Protein AF-D1CSZ4-F1 (afdb_monomer_lite)

InterPro domains:
  IPR018145 Type IV secretion system ATPase VirB4/TrbE, middle domain [PF03135] (41-147)

pLDDT: mean 86.18, std 13.37, range [40.81, 96.5]

Structure (mmCIF, N/CA/C/O backbone):
data_AF-D1CSZ4-F1
#
_entry.id   AF-D1CSZ4-F1
#
loop_
_atom_site.group_PDB
_atom_site.id
_atom_site.type_symbol
_atom_site.label_atom_id
_atom_site.label_alt_id
_atom_site.label_comp_id
_atom_site.label_asym_id
_atom_site.label_entity_id
_atom_site.label_seq_id
_atom_site.pdbx_PDB_ins_code
_atom_site.Cartn_x
_atom_site.Cartn_y
_atom_site.Cartn_z
_atom_site.occupancy
_atom_site.B_iso_or_equiv
_atom_site.auth_seq_id
_atom_site.auth_comp_id
_atom_site.auth_asym_id
_atom_site.auth_atom_id
_atom_site.pdbx_PDB_model_num
ATOM 1 N N . ILE A 1 1 ? 14.579 55.234 7.093 1.00 41.53 1 ILE A N 1
ATOM 2 C CA . ILE A 1 1 ? 14.526 53.777 7.369 1.00 41.53 1 ILE A CA 1
ATOM 3 C C . ILE A 1 1 ? 13.331 53.233 6.599 1.00 41.53 1 ILE A C 1
ATOM 5 O O . ILE A 1 1 ? 12.209 53.388 7.051 1.00 41.53 1 ILE A O 1
ATOM 9 N N . SER A 1 2 ? 13.533 52.748 5.375 1.00 40.81 2 SER A N 1
ATOM 10 C CA . SER A 1 2 ? 12.442 52.225 4.548 1.00 40.81 2 SER A CA 1
ATOM 11 C C . SER A 1 2 ? 12.965 51.144 3.617 1.00 40.81 2 SER A C 1
ATOM 13 O O . SER A 1 2 ? 14.020 51.308 3.007 1.00 40.81 2 SER A O 1
ATOM 15 N N . GLY A 1 3 ? 12.187 50.068 3.525 1.00 41.12 3 GLY A N 1
ATOM 16 C CA . GLY A 1 3 ? 12.230 49.108 2.433 1.00 41.12 3 GLY A CA 1
ATOM 17 C C . GLY A 1 3 ? 13.026 47.842 2.719 1.00 41.12 3 GLY A C 1
ATOM 18 O O . GLY A 1 3 ? 14.198 47.752 2.359 1.00 41.12 3 GLY A O 1
ATOM 19 N N . ARG A 1 4 ? 12.370 46.803 3.255 1.00 46.66 4 ARG A N 1
ATOM 20 C CA . ARG A 1 4 ? 12.828 45.431 3.010 1.00 46.66 4 ARG A CA 1
ATOM 21 C C . ARG A 1 4 ? 11.718 44.383 3.132 1.00 46.66 4 ARG A C 1
ATOM 23 O O . ARG A 1 4 ? 11.020 44.314 4.132 1.00 46.66 4 ARG A O 1
ATOM 30 N N . PHE A 1 5 ? 11.689 43.546 2.092 1.00 45.75 5 PHE A N 1
ATOM 31 C CA . PHE A 1 5 ? 11.074 42.219 1.963 1.00 45.75 5 PHE A CA 1
ATOM 32 C C . PHE A 1 5 ? 9.619 42.102 1.484 1.00 45.75 5 PHE A C 1
ATOM 34 O O . PHE A 1 5 ? 8.737 41.646 2.197 1.00 45.75 5 PHE A O 1
ATOM 41 N N . THR A 1 6 ? 9.433 42.299 0.177 1.00 48.78 6 THR A N 1
ATOM 42 C CA . THR A 1 6 ? 8.378 41.637 -0.615 1.00 48.78 6 THR A CA 1
ATOM 43 C C . THR A 1 6 ? 8.989 40.892 -1.807 1.00 48.78 6 THR A C 1
ATOM 45 O O . THR A 1 6 ? 8.777 41.245 -2.959 1.00 48.78 6 THR A O 1
ATOM 48 N N . LYS A 1 7 ? 9.804 39.855 -1.564 1.00 50.28 7 LYS A N 1
ATOM 49 C CA . LYS A 1 7 ? 10.300 38.957 -2.632 1.00 50.28 7 LYS A CA 1
ATOM 50 C C . LYS A 1 7 ? 10.639 37.562 -2.088 1.00 50.28 7 LYS A C 1
ATOM 52 O O . LYS A 1 7 ? 11.806 37.217 -2.007 1.00 50.28 7 LYS A O 1
ATOM 57 N N . PHE A 1 8 ? 9.643 36.752 -1.712 1.00 45.19 8 PHE A N 1
ATOM 58 C CA . PHE A 1 8 ? 9.893 35.336 -1.360 1.00 45.19 8 PHE A CA 1
ATOM 59 C C . PHE A 1 8 ? 8.738 34.349 -1.637 1.00 45.19 8 PHE A C 1
ATOM 61 O O . PHE A 1 8 ? 8.668 33.299 -1.010 1.00 45.19 8 PHE A O 1
ATOM 68 N N . HIS A 1 9 ? 7.849 34.621 -2.601 1.00 48.75 9 HIS A N 1
ATOM 69 C CA . HIS A 1 9 ? 6.810 33.645 -3.001 1.00 48.75 9 HIS A CA 1
ATOM 70 C C . HIS A 1 9 ? 6.927 33.111 -4.435 1.00 48.75 9 HIS A C 1
ATOM 72 O O . HIS A 1 9 ? 6.554 31.977 -4.698 1.00 48.75 9 HIS A O 1
ATOM 78 N N . LYS A 1 10 ? 7.559 33.845 -5.357 1.00 47.44 10 LYS A N 1
ATOM 79 C CA . LYS A 1 10 ? 7.538 33.490 -6.789 1.00 47.44 10 LYS A CA 1
ATOM 80 C C . LYS A 1 10 ? 8.512 32.375 -7.218 1.00 47.44 10 LYS A C 1
ATOM 82 O O . LYS A 1 10 ? 8.464 31.937 -8.359 1.00 47.44 10 LYS A O 1
ATOM 87 N N . ARG A 1 11 ? 9.425 31.927 -6.340 1.00 46.31 11 ARG A N 1
ATOM 88 C CA . ARG A 1 11 ? 10.483 30.948 -6.686 1.00 46.31 11 ARG A CA 1
ATOM 89 C C . ARG A 1 11 ? 10.085 29.479 -6.445 1.00 46.31 11 ARG A C 1
ATOM 91 O O . ARG A 1 11 ? 10.715 28.613 -7.032 1.00 46.31 11 ARG A O 1
ATOM 98 N N . LYS A 1 12 ? 9.053 29.200 -5.631 1.00 54.44 12 LYS A N 1
ATOM 99 C CA . LYS A 1 12 ? 8.567 27.830 -5.332 1.00 54.44 12 LYS A CA 1
ATOM 100 C C . LYS A 1 12 ? 7.517 27.312 -6.323 1.00 54.44 12 LYS A C 1
ATOM 102 O O . LYS A 1 12 ? 7.440 26.116 -6.558 1.00 54.44 12 LYS A O 1
ATOM 107 N N . GLU A 1 13 ? 6.725 28.201 -6.913 1.00 55.84 13 GLU A N 1
ATOM 108 C CA . GLU A 1 13 ? 5.598 27.829 -7.782 1.00 55.84 13 GLU A CA 1
ATOM 109 C C . GLU A 1 13 ? 6.057 27.190 -9.105 1.00 55.84 13 GLU A C 1
ATOM 111 O O . GLU A 1 13 ? 5.522 26.166 -9.525 1.00 55.84 13 GLU A O 1
ATOM 116 N N . ASN A 1 14 ? 7.124 27.731 -9.709 1.00 62.12 14 ASN A N 1
ATOM 117 C CA . ASN A 1 14 ? 7.733 27.161 -10.917 1.00 62.12 14 ASN A CA 1
ATOM 118 C C . ASN A 1 14 ? 8.335 25.768 -10.676 1.00 62.12 14 ASN A C 1
ATOM 120 O O . ASN A 1 14 ? 8.355 24.951 -11.593 1.00 62.12 14 ASN A O 1
ATOM 124 N N . ASP A 1 15 ? 8.806 25.505 -9.457 1.00 83.25 15 ASP A N 1
ATOM 125 C CA . ASP A 1 15 ? 9.391 24.225 -9.060 1.00 83.25 15 ASP A CA 1
ATOM 126 C C . ASP A 1 15 ? 8.297 23.165 -8.876 1.00 83.25 15 ASP A C 1
ATOM 128 O O . ASP A 1 15 ? 8.358 22.114 -9.502 1.00 83.25 15 ASP A O 1
ATOM 132 N N . LEU A 1 16 ? 7.215 23.485 -8.154 1.00 88.31 16 LEU A N 1
ATOM 133 C CA . LEU A 1 16 ? 6.075 22.573 -7.984 1.00 88.31 16 LEU A CA 1
ATOM 134 C C . LEU A 1 16 ? 5.406 22.216 -9.313 1.00 88.31 16 LEU A C 1
ATOM 136 O O . LEU A 1 16 ? 5.190 21.041 -9.592 1.00 88.31 16 LEU A O 1
ATOM 140 N N . ALA A 1 17 ? 5.125 23.205 -10.165 1.00 89.94 17 ALA A N 1
ATOM 141 C CA . ALA A 1 17 ? 4.527 22.942 -11.471 1.00 89.94 17 ALA A CA 1
ATOM 142 C C . ALA A 1 17 ? 5.448 22.084 -12.357 1.00 89.94 17 ALA A C 1
ATOM 144 O O . ALA A 1 17 ? 4.973 21.245 -13.120 1.00 89.94 17 ALA A O 1
ATOM 145 N N . SER A 1 18 ? 6.769 22.269 -12.254 1.00 91.31 18 SER A N 1
ATOM 146 C CA . SER A 1 18 ? 7.737 21.432 -12.966 1.00 91.31 18 SER A CA 1
ATOM 147 C C . SER A 1 18 ? 7.826 20.019 -12.392 1.00 91.31 18 SER A C 1
ATOM 149 O O . SER A 1 18 ? 7.922 19.067 -13.160 1.00 91.31 18 SER A O 1
ATOM 151 N N . GLN A 1 19 ? 7.769 19.866 -11.068 1.00 92.56 19 GLN A N 1
ATOM 152 C CA . GLN A 1 19 ? 7.738 18.566 -10.395 1.00 92.56 19 GLN A CA 1
ATOM 153 C C . GLN A 1 19 ? 6.469 17.790 -10.749 1.00 92.56 19 GLN A C 1
ATOM 155 O O . GLN A 1 19 ? 6.550 16.601 -11.037 1.00 92.56 19 GLN A O 1
ATOM 160 N N . MET A 1 20 ? 5.316 18.466 -10.792 1.00 93.06 20 MET A N 1
ATOM 161 C CA . MET A 1 20 ? 4.054 17.872 -11.232 1.00 93.06 20 MET A CA 1
ATOM 162 C C . MET A 1 20 ? 4.147 17.383 -12.675 1.00 93.06 20 MET A C 1
ATOM 164 O O . MET A 1 20 ? 3.815 16.234 -12.928 1.00 93.06 20 MET A O 1
ATOM 168 N N . ARG A 1 21 ? 4.654 18.208 -13.603 1.00 93.94 21 ARG A N 1
ATOM 169 C CA . ARG A 1 21 ? 4.862 17.780 -14.998 1.00 93.94 21 ARG A CA 1
ATOM 170 C C . ARG A 1 21 ? 5.776 16.561 -15.098 1.00 93.94 21 ARG A C 1
ATOM 172 O O . ARG A 1 21 ? 5.415 15.599 -15.752 1.00 93.94 21 ARG A O 1
ATOM 179 N N . ASN A 1 22 ? 6.900 16.563 -14.383 1.00 94.19 22 ASN A N 1
ATOM 180 C CA . ASN A 1 22 ? 7.809 15.416 -14.366 1.00 94.19 22 ASN A CA 1
ATOM 181 C C . ASN A 1 22 ? 7.118 14.142 -13.836 1.00 94.19 22 ASN A C 1
ATOM 183 O O . ASN A 1 22 ? 7.298 13.057 -14.378 1.00 94.19 22 ASN A O 1
ATOM 187 N N . LEU A 1 23 ? 6.285 14.266 -12.798 1.00 92.06 23 LEU A N 1
ATOM 188 C CA . LEU A 1 23 ? 5.517 13.136 -12.277 1.00 92.06 23 LEU A CA 1
ATOM 189 C C . LEU A 1 23 ? 4.494 12.611 -13.299 1.00 92.06 23 LEU A C 1
ATOM 191 O O . LEU A 1 23 ? 4.322 11.399 -13.402 1.00 92.06 23 LEU A O 1
ATOM 195 N N . GLU A 1 24 ? 3.841 13.501 -14.050 1.00 94.81 24 GLU A N 1
ATOM 196 C CA . GLU A 1 24 ? 2.934 13.131 -15.147 1.00 94.81 24 GLU A CA 1
ATOM 197 C C . GLU A 1 24 ? 3.672 12.416 -16.281 1.00 94.81 24 GLU A C 1
ATOM 199 O O . GLU A 1 24 ? 3.231 11.360 -16.734 1.00 94.81 24 GLU A O 1
ATOM 204 N N . ASP A 1 25 ? 4.829 12.934 -16.694 1.00 95.88 25 ASP A N 1
ATOM 205 C CA . ASP A 1 25 ? 5.652 12.322 -17.739 1.00 95.88 25 ASP A CA 1
ATOM 206 C C . ASP A 1 25 ? 6.081 10.901 -17.330 1.00 95.88 25 ASP A C 1
ATOM 208 O O . ASP A 1 25 ? 5.935 9.948 -18.099 1.00 95.88 25 ASP A O 1
ATOM 212 N N . LEU A 1 26 ? 6.536 10.728 -16.082 1.00 92.94 26 LEU A N 1
ATOM 213 C CA . LEU A 1 26 ? 6.875 9.415 -15.525 1.00 92.94 26 LEU A CA 1
ATOM 214 C C . LEU A 1 26 ? 5.661 8.485 -15.445 1.00 92.94 26 LEU A C 1
ATOM 216 O O . LEU A 1 26 ? 5.784 7.293 -15.733 1.00 92.94 26 LEU A O 1
ATOM 220 N N . TRP A 1 27 ? 4.494 9.010 -15.062 1.00 93.44 27 TRP A N 1
ATOM 221 C CA . TRP A 1 27 ? 3.253 8.243 -15.039 1.00 93.44 27 TRP A CA 1
ATOM 222 C C . TRP A 1 27 ? 2.901 7.713 -16.431 1.00 93.44 27 TRP A C 1
ATOM 224 O O . TRP A 1 27 ? 2.602 6.529 -16.556 1.00 93.44 27 TRP A O 1
ATOM 234 N N . HIS A 1 28 ? 2.978 8.543 -17.474 1.00 94.81 28 HIS A N 1
ATOM 235 C CA . HIS A 1 28 ? 2.665 8.124 -18.842 1.00 94.81 28 HIS A CA 1
ATOM 236 C C . HIS A 1 28 ? 3.583 7.009 -19.343 1.00 94.81 28 HIS A C 1
ATOM 238 O O . HIS A 1 28 ? 3.096 6.046 -19.935 1.00 94.81 28 HIS A O 1
ATOM 244 N N . VAL A 1 29 ? 4.885 7.107 -19.062 1.00 95.19 29 VAL A N 1
ATOM 245 C CA . VAL A 1 29 ? 5.844 6.046 -19.396 1.00 95.19 29 VAL A CA 1
ATOM 246 C C . VAL A 1 29 ? 5.477 4.749 -18.673 1.00 95.19 29 VAL A C 1
ATOM 248 O O . VAL A 1 29 ? 5.320 3.714 -19.311 1.00 95.19 29 VAL A O 1
ATOM 251 N N . LEU A 1 30 ? 5.271 4.797 -17.353 1.00 92.25 30 LEU A N 1
ATOM 252 C CA . LEU A 1 30 ? 4.940 3.603 -16.567 1.00 92.25 30 LEU A CA 1
ATOM 253 C C . LEU A 1 30 ? 3.600 2.977 -16.968 1.00 92.25 30 LEU A C 1
ATOM 255 O O . LEU A 1 30 ? 3.495 1.755 -17.020 1.00 92.25 30 LEU A O 1
ATOM 259 N N . ALA A 1 31 ? 2.588 3.798 -17.247 1.00 94.38 31 ALA A N 1
ATOM 260 C CA . ALA A 1 31 ? 1.275 3.338 -17.677 1.00 94.38 31 ALA A CA 1
ATOM 261 C C . ALA A 1 31 ? 1.344 2.612 -19.027 1.00 94.38 31 ALA A C 1
ATOM 263 O O . ALA A 1 31 ? 0.716 1.570 -19.171 1.00 94.38 31 ALA A O 1
ATOM 264 N N . GLY A 1 32 ? 2.141 3.118 -19.976 1.00 94.62 32 GLY A N 1
ATOM 265 C CA . GLY A 1 32 ? 2.345 2.465 -21.271 1.00 94.62 32 GLY A CA 1
ATOM 266 C C . GLY A 1 32 ? 3.086 1.130 -21.159 1.00 94.62 32 GLY A C 1
ATOM 267 O O . GLY A 1 32 ? 2.648 0.133 -21.723 1.00 94.6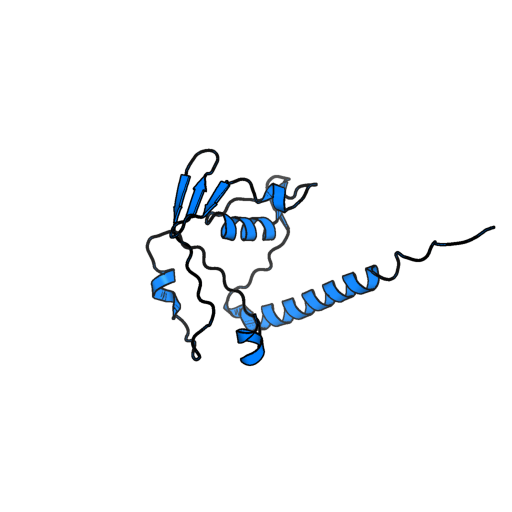2 32 GLY A O 1
ATOM 268 N N . GLU A 1 33 ? 4.171 1.082 -20.383 1.00 93.56 33 GLU A N 1
ATOM 269 C CA . GLU A 1 33 ? 4.980 -0.138 -20.209 1.00 93.56 33 GLU A CA 1
ATOM 270 C C . GLU A 1 33 ? 4.237 -1.257 -19.455 1.00 93.56 33 GLU A C 1
ATOM 272 O O . GLU A 1 33 ? 4.534 -2.441 -19.619 1.00 93.56 33 GLU A O 1
ATOM 277 N N . LEU A 1 34 ? 3.271 -0.896 -18.607 1.00 92.12 34 LEU A N 1
ATOM 278 C CA . LEU A 1 34 ? 2.527 -1.826 -17.754 1.00 92.12 34 LEU A CA 1
ATOM 279 C C . LEU A 1 34 ? 1.042 -1.939 -18.139 1.00 92.12 34 LEU A C 1
ATOM 281 O O . LEU A 1 34 ? 0.249 -2.445 -17.344 1.00 92.12 34 LEU A O 1
ATOM 285 N N . ASP A 1 35 ? 0.666 -1.523 -19.350 1.00 93.19 35 ASP A N 1
ATOM 286 C CA . ASP A 1 35 ? -0.722 -1.527 -19.838 1.00 93.19 35 ASP A CA 1
ATOM 287 C C . ASP A 1 35 ? -1.385 -2.911 -19.719 1.00 93.19 35 ASP A C 1
ATOM 289 O O . ASP A 1 35 ? -2.503 -3.042 -19.219 1.00 93.19 35 ASP A O 1
ATOM 293 N N . ALA A 1 36 ? -0.633 -3.975 -20.025 1.00 92.88 36 ALA A N 1
ATOM 294 C CA . ALA A 1 36 ? 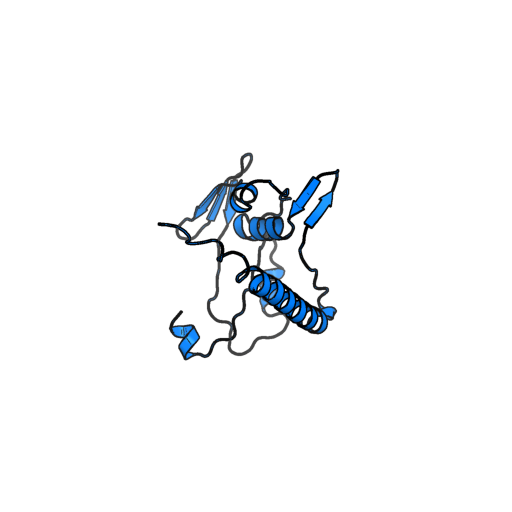-1.089 -5.363 -19.907 1.00 92.88 36 ALA A CA 1
ATOM 295 C C . ALA A 1 36 ? -1.530 -5.771 -18.484 1.00 92.88 36 ALA A C 1
ATOM 297 O O . ALA A 1 36 ? -2.240 -6.764 -18.324 1.00 92.88 36 ALA A O 1
ATOM 298 N N . TYR A 1 37 ? -1.113 -5.030 -17.451 1.00 90.06 37 TYR A N 1
ATOM 299 C CA . TYR A 1 37 ? -1.483 -5.272 -16.055 1.00 90.06 37 TYR A CA 1
ATOM 300 C C . TYR A 1 37 ? -2.704 -4.457 -15.600 1.00 90.06 37 TYR A C 1
ATOM 302 O O . TYR A 1 37 ? -3.122 -4.597 -14.450 1.00 90.06 37 TYR A O 1
ATOM 310 N N . GLY A 1 38 ? -3.278 -3.611 -16.463 1.00 92.25 38 GLY A N 1
ATOM 311 C CA . GLY A 1 38 ? -4.461 -2.813 -16.138 1.00 92.25 38 GLY A CA 1
ATOM 312 C C . GLY A 1 38 ? -4.201 -1.801 -15.023 1.00 92.25 38 GLY A C 1
ATOM 313 O O . GLY A 1 38 ? -4.993 -1.690 -14.083 1.00 92.25 38 GLY A O 1
ATOM 314 N N . LEU A 1 39 ? -3.067 -1.093 -15.088 1.00 91.56 39 LEU A N 1
ATOM 315 C CA . LEU A 1 39 ? -2.731 -0.084 -14.090 1.00 91.56 39 LEU A CA 1
ATOM 316 C C . LEU A 1 39 ? -3.830 0.969 -13.973 1.00 91.56 39 LEU A C 1
ATOM 318 O O . LEU A 1 39 ? -4.311 1.527 -14.957 1.00 91.56 39 LEU A O 1
ATOM 322 N N . ARG A 1 40 ? -4.163 1.307 -12.730 1.00 91.69 40 ARG A N 1
ATOM 323 C CA . ARG A 1 40 ? -5.132 2.349 -12.419 1.00 91.69 40 ARG A CA 1
ATOM 324 C C . ARG A 1 40 ? -4.468 3.440 -11.603 1.00 91.69 40 ARG A C 1
ATOM 326 O O . ARG A 1 40 ? -3.921 3.175 -10.533 1.00 91.69 40 ARG A O 1
ATOM 333 N N . ARG A 1 41 ? -4.549 4.680 -12.088 1.00 92.75 41 ARG A N 1
ATOM 334 C CA . ARG A 1 41 ? -4.118 5.838 -11.307 1.00 92.75 41 ARG A CA 1
ATOM 335 C C . ARG A 1 41 ? -5.088 6.056 -10.154 1.00 92.75 41 ARG A C 1
ATOM 337 O O . ARG A 1 41 ? -6.292 6.148 -10.378 1.00 92.75 41 ARG A O 1
ATOM 344 N N . LEU A 1 42 ? -4.554 6.149 -8.941 1.00 94.69 42 LEU A N 1
ATOM 345 C CA . LEU A 1 42 ? -5.331 6.534 -7.768 1.00 94.69 42 LEU A CA 1
ATOM 346 C C . LEU A 1 42 ? -5.493 8.053 -7.737 1.00 94.69 42 LEU A C 1
ATOM 348 O O . LEU A 1 42 ? -4.529 8.787 -7.973 1.00 94.69 42 LEU A O 1
ATOM 352 N N . GLY A 1 43 ? -6.697 8.514 -7.420 1.00 94.81 43 GLY A N 1
ATOM 353 C CA . GLY A 1 43 ? -7.007 9.935 -7.337 1.00 94.81 43 GLY A CA 1
ATOM 354 C C . GLY A 1 43 ? -8.062 10.244 -6.286 1.00 94.81 43 GLY A C 1
ATOM 355 O O . GLY A 1 43 ? -8.053 9.693 -5.183 1.00 94.81 43 GLY A O 1
ATOM 356 N N . VAL A 1 44 ? -8.958 11.163 -6.634 1.00 95.69 44 VAL A N 1
ATOM 357 C CA . VAL A 1 44 ? -10.141 11.489 -5.840 1.00 95.69 44 VAL A CA 1
ATOM 358 C C . VAL A 1 44 ? -11.355 10.895 -6.542 1.00 95.69 44 VAL A C 1
ATOM 360 O O . VAL A 1 44 ? -11.523 11.077 -7.746 1.00 95.69 44 VAL A O 1
ATOM 363 N N . ARG A 1 45 ? -12.189 10.182 -5.788 1.00 95.44 45 ARG A N 1
ATOM 364 C CA . ARG A 1 45 ? -13.420 9.549 -6.265 1.00 95.44 45 ARG A CA 1
ATOM 365 C C . ARG A 1 45 ? -14.612 10.171 -5.556 1.00 95.44 45 ARG A C 1
ATOM 367 O O . ARG A 1 45 ? -14.621 10.236 -4.333 1.00 95.44 45 ARG A O 1
ATOM 374 N N . GLU A 1 46 ? -15.631 10.567 -6.300 1.00 96.50 46 GLU A N 1
ATOM 375 C CA . GLU A 1 46 ? -16.894 11.044 -5.736 1.00 96.50 46 GLU A CA 1
ATOM 376 C C . GLU A 1 46 ? -17.894 9.890 -5.596 1.00 96.50 46 GLU A C 1
ATOM 378 O O . GLU A 1 46 ? -17.968 9.008 -6.457 1.00 96.50 46 GLU A O 1
ATOM 383 N N . LYS A 1 47 ? -18.629 9.857 -4.483 1.00 95.56 47 LYS A N 1
ATOM 384 C CA . LYS A 1 47 ? -19.749 8.939 -4.259 1.00 95.56 47 LYS A CA 1
ATOM 385 C C . LYS A 1 47 ? -20.704 9.553 -3.236 1.00 95.56 47 LYS A C 1
ATOM 387 O O . LYS A 1 47 ? -20.252 9.937 -2.164 1.00 95.56 47 LYS A O 1
ATOM 392 N N . ASP A 1 48 ? -21.997 9.583 -3.550 1.00 95.12 48 ASP A N 1
ATOM 393 C CA . ASP A 1 48 ? -23.056 10.089 -2.661 1.00 95.12 48 ASP A CA 1
ATOM 394 C C . ASP A 1 48 ? -22.756 11.511 -2.128 1.00 95.12 48 ASP A C 1
ATOM 396 O O . ASP A 1 48 ? -22.815 11.751 -0.926 1.00 95.12 48 ASP A O 1
ATOM 400 N N . ASP A 1 49 ? -22.353 12.429 -3.020 1.00 95.31 49 ASP A N 1
ATOM 401 C CA . ASP A 1 49 ? -21.930 13.814 -2.718 1.00 95.31 49 ASP A CA 1
ATOM 402 C C . ASP A 1 49 ? -20.724 13.940 -1.760 1.00 95.31 49 ASP A C 1
ATOM 404 O O . ASP A 1 49 ? -20.442 15.008 -1.207 1.00 95.31 49 ASP A O 1
ATOM 408 N N . VAL A 1 50 ? -19.968 12.853 -1.566 1.00 95.12 50 VAL A N 1
ATOM 409 C CA . VAL A 1 50 ? -18.747 12.825 -0.754 1.00 95.12 50 VAL A CA 1
ATOM 410 C C . VAL A 1 50 ? -17.538 12.500 -1.625 1.00 95.12 50 VAL A C 1
ATOM 412 O O . VAL A 1 50 ? -17.512 11.521 -2.375 1.00 95.12 50 VAL A O 1
ATOM 415 N N . LEU A 1 51 ? -16.490 13.313 -1.488 1.00 95.94 51 LEU A N 1
ATOM 416 C CA . LEU A 1 51 ? -15.188 13.060 -2.098 1.00 95.94 51 LEU A CA 1
ATOM 417 C C . LEU A 1 51 ? -14.373 12.103 -1.227 1.00 95.94 51 LEU A C 1
ATOM 419 O O . LEU A 1 51 ? -14.216 12.321 -0.027 1.00 95.94 51 LEU A O 1
ATOM 423 N N . PHE A 1 52 ? -13.789 11.084 -1.845 1.00 95.94 52 PHE A N 1
ATOM 424 C CA . PHE A 1 52 ? -12.918 10.094 -1.220 1.00 95.94 52 PHE A CA 1
ATOM 425 C C . PHE A 1 52 ? -11.523 10.142 -1.836 1.00 95.94 52 PHE A C 1
ATOM 427 O O . PHE A 1 52 ? -11.371 10.268 -3.049 1.00 95.94 52 PHE A O 1
ATOM 434 N N . SER A 1 53 ? -10.493 10.024 -1.002 1.00 95.50 53 SER A N 1
ATOM 435 C CA . SER A 1 53 ? -9.100 9.942 -1.439 1.00 95.50 53 SER A CA 1
ATOM 436 C C . SER A 1 53 ? -8.705 8.484 -1.621 1.00 95.50 53 SER A C 1
ATOM 438 O O . SER A 1 53 ? -8.477 7.778 -0.641 1.00 95.50 53 SER A O 1
ATOM 440 N N . GLU A 1 54 ? -8.555 8.031 -2.862 1.00 96.00 54 GLU A N 1
ATOM 441 C CA . GLU A 1 54 ? -8.132 6.655 -3.145 1.00 96.00 54 GLU A CA 1
ATOM 442 C C . GLU A 1 54 ? -6.692 6.389 -2.685 1.00 96.00 54 GLU A C 1
ATOM 444 O O . GLU A 1 54 ? -6.348 5.278 -2.286 1.00 96.00 54 GLU A O 1
ATOM 449 N N . ILE A 1 55 ? -5.847 7.426 -2.683 1.00 94.44 55 ILE A N 1
ATOM 450 C CA . ILE A 1 55 ? -4.506 7.361 -2.089 1.00 94.44 55 ILE A CA 1
ATOM 451 C C . ILE A 1 55 ? -4.620 7.137 -0.574 1.00 94.44 55 ILE A C 1
ATOM 453 O O . ILE A 1 55 ? -3.902 6.310 -0.014 1.00 94.44 55 ILE A O 1
ATOM 457 N N . GLY A 1 56 ? -5.545 7.837 0.091 1.00 95.19 56 GLY A N 1
ATOM 458 C CA . GLY A 1 56 ? -5.848 7.629 1.507 1.00 95.19 56 GLY A CA 1
ATOM 459 C C . GLY A 1 56 ? -6.362 6.218 1.791 1.00 95.19 56 GLY A C 1
ATOM 460 O O . GLY A 1 56 ? -5.894 5.578 2.730 1.00 95.19 56 GLY A O 1
ATOM 461 N N . GLU A 1 57 ? -7.264 5.708 0.951 1.00 95.69 57 GLU A N 1
ATOM 462 C CA . GLU A 1 57 ? -7.779 4.336 1.028 1.00 95.69 57 GLU A CA 1
ATOM 463 C C . GLU A 1 57 ? -6.659 3.293 0.892 1.00 95.69 57 GLU A C 1
ATOM 465 O O . GLU A 1 57 ? -6.605 2.345 1.676 1.00 95.69 57 GLU A O 1
ATOM 470 N N . ALA A 1 58 ? -5.726 3.481 -0.049 1.00 94.75 58 ALA A N 1
ATOM 471 C CA . ALA A 1 58 ? -4.579 2.592 -0.232 1.00 94.75 58 ALA A CA 1
ATOM 472 C C . ALA A 1 58 ? -3.615 2.624 0.967 1.00 94.75 58 ALA A C 1
ATOM 474 O O . ALA A 1 58 ? -3.186 1.574 1.448 1.00 94.75 58 ALA A O 1
ATOM 475 N N . LEU A 1 59 ? -3.301 3.814 1.492 1.00 94.06 59 LEU A N 1
ATOM 476 C CA . LEU A 1 59 ? -2.467 3.957 2.690 1.00 94.06 59 LEU A CA 1
ATOM 477 C C . LEU A 1 59 ? -3.123 3.310 3.910 1.00 94.06 59 LEU A C 1
ATOM 479 O O . LEU A 1 59 ? -2.454 2.613 4.675 1.00 94.06 59 LEU A O 1
ATOM 483 N N . ARG A 1 60 ? -4.436 3.496 4.072 1.00 94.00 60 ARG A N 1
ATOM 484 C CA . ARG A 1 60 ? -5.187 2.860 5.151 1.00 94.00 60 ARG A CA 1
ATOM 485 C C . ARG A 1 60 ? -5.190 1.342 5.001 1.00 94.00 60 ARG A C 1
ATOM 487 O O . ARG A 1 60 ? -4.880 0.671 5.975 1.00 94.00 60 ARG A O 1
ATOM 494 N N . LEU A 1 61 ? -5.418 0.810 3.798 1.00 93.94 61 LEU A N 1
ATOM 495 C CA . LEU A 1 61 ? -5.339 -0.629 3.521 1.00 93.94 61 LEU A CA 1
ATOM 496 C C . LEU A 1 61 ? -3.979 -1.221 3.917 1.00 93.94 61 LEU A C 1
ATOM 498 O O . LEU A 1 61 ? -3.933 -2.288 4.522 1.00 93.94 61 LEU A O 1
ATOM 502 N N . ILE A 1 62 ? -2.876 -0.533 3.612 1.00 92.44 62 ILE A N 1
ATOM 503 C CA . ILE A 1 62 ? -1.528 -0.979 4.003 1.00 92.44 62 ILE A CA 1
ATOM 504 C C . ILE A 1 62 ? -1.365 -0.975 5.528 1.00 92.44 62 ILE A C 1
ATOM 506 O O . ILE A 1 62 ? -0.760 -1.887 6.086 1.00 92.44 62 ILE A O 1
ATOM 510 N N . MET A 1 63 ? -1.904 0.038 6.205 1.00 90.06 63 MET A N 1
ATOM 511 C CA . MET A 1 63 ? -1.726 0.234 7.643 1.00 90.06 63 MET A CA 1
ATOM 512 C C . MET A 1 63 ? -2.626 -0.667 8.500 1.00 90.06 63 MET A C 1
ATOM 514 O O . MET A 1 63 ? -2.205 -1.120 9.563 1.00 90.06 63 MET A O 1
ATOM 518 N N . THR A 1 64 ? -3.857 -0.921 8.054 1.00 90.88 64 THR A N 1
ATOM 519 C CA . THR A 1 64 ? -4.882 -1.657 8.809 1.00 90.88 64 THR A CA 1
ATOM 520 C C . THR A 1 64 ? -5.193 -3.026 8.209 1.00 90.88 64 THR A C 1
ATOM 522 O O . THR A 1 64 ? -6.026 -3.755 8.738 1.00 90.88 64 THR A O 1
ATOM 525 N N . CYS A 1 65 ? -4.569 -3.407 7.097 1.00 91.25 65 CYS A N 1
ATOM 526 C CA . CYS A 1 65 ? -4.822 -4.662 6.383 1.00 91.25 65 CYS A CA 1
ATOM 527 C C . CYS A 1 65 ? -6.282 -4.873 5.924 1.00 91.25 65 CYS A C 1
ATOM 529 O O . CYS A 1 65 ? -6.645 -5.975 5.513 1.00 91.25 65 CYS A O 1
ATOM 531 N N . ARG A 1 66 ? -7.130 -3.839 5.983 1.00 89.81 66 ARG A N 1
ATOM 532 C CA . ARG A 1 66 ? -8.525 -3.874 5.537 1.00 89.81 66 ARG A CA 1
ATOM 533 C C . ARG A 1 66 ? -8.844 -2.616 4.755 1.00 89.81 66 ARG A C 1
ATOM 535 O O . ARG A 1 66 ? -8.499 -1.509 5.160 1.00 89.81 66 ARG A O 1
ATOM 542 N N . TRP A 1 67 ? -9.526 -2.793 3.631 1.00 92.44 67 TRP A N 1
ATOM 543 C CA . TRP A 1 67 ? -9.982 -1.657 2.849 1.00 92.44 67 TRP A CA 1
ATOM 544 C C . TRP A 1 67 ? -11.162 -0.988 3.550 1.00 92.44 67 TRP A C 1
ATOM 546 O O . TRP A 1 67 ? -12.064 -1.656 4.059 1.00 92.44 67 TRP A O 1
ATOM 556 N N . SER A 1 68 ? -11.158 0.339 3.561 1.00 91.94 68 SER A N 1
ATOM 557 C CA . SER A 1 68 ? -12.287 1.138 4.009 1.00 91.94 68 SER A CA 1
ATOM 558 C C . SER A 1 68 ? -12.167 2.541 3.405 1.00 91.94 68 SER A C 1
ATOM 560 O O . SER A 1 68 ? -11.046 3.050 3.299 1.00 91.94 68 SER A O 1
ATOM 562 N N . PRO A 1 69 ? -13.288 3.156 2.988 1.00 94.06 69 PRO A N 1
ATOM 563 C CA . PRO A 1 69 ? -13.271 4.445 2.310 1.00 94.06 69 PRO A CA 1
ATOM 564 C C . PRO A 1 69 ? -12.691 5.547 3.205 1.00 94.06 69 PRO A C 1
ATOM 566 O O . PRO A 1 69 ? -12.937 5.576 4.413 1.00 94.06 69 PRO A O 1
ATOM 569 N N . VAL A 1 70 ? -11.931 6.466 2.604 1.00 95.00 70 VAL A N 1
ATOM 570 C CA . VAL A 1 70 ? -11.302 7.597 3.305 1.00 95.00 70 VAL A CA 1
ATOM 571 C C . VAL A 1 70 ? -11.811 8.901 2.695 1.00 95.00 70 VAL A C 1
ATOM 573 O O . VAL A 1 70 ? -11.417 9.227 1.572 1.00 95.00 70 VAL A O 1
ATOM 576 N N . PRO A 1 71 ? -12.701 9.642 3.381 1.00 93.50 71 PRO A N 1
ATOM 577 C CA . PRO A 1 71 ? -13.215 10.899 2.860 1.00 93.50 71 PRO A CA 1
ATOM 578 C C . PRO A 1 71 ? -12.101 11.947 2.793 1.00 93.50 71 PRO A C 1
ATOM 580 O O . PRO A 1 71 ? -11.187 11.970 3.622 1.00 93.50 71 PRO A O 1
ATOM 583 N N . VAL A 1 72 ? -12.185 12.837 1.811 1.00 92.88 72 VAL A N 1
ATOM 584 C CA . VAL A 1 72 ? -11.344 14.031 1.756 1.00 92.88 72 VAL A CA 1
ATOM 585 C C . VAL A 1 72 ? -11.757 14.938 2.909 1.00 92.88 72 VAL A C 1
ATOM 587 O O . VAL A 1 72 ? -12.907 15.354 3.016 1.00 92.88 72 VAL A O 1
ATOM 590 N N . VAL A 1 73 ? -10.804 15.233 3.785 1.00 88.94 73 VAL A N 1
ATOM 591 C CA . VAL A 1 73 ? -11.007 16.100 4.946 1.00 88.94 73 VAL A CA 1
ATOM 592 C C . VAL A 1 73 ? -10.311 17.439 4.732 1.00 88.94 73 VAL A C 1
ATOM 594 O O . VAL A 1 73 ? -9.304 17.524 4.035 1.00 88.94 73 VAL A O 1
ATOM 597 N N . SER A 1 74 ? -10.809 18.485 5.389 1.00 87.81 74 SER A N 1
ATOM 598 C CA . SER A 1 74 ? -10.120 19.781 5.472 1.00 87.81 74 SER A CA 1
ATOM 599 C C . SER A 1 74 ? -8.869 19.742 6.367 1.00 87.81 74 SER A C 1
ATOM 601 O O . SER A 1 74 ? -8.061 20.667 6.340 1.00 87.81 74 SER A O 1
ATOM 603 N N . GLY A 1 75 ? -8.717 18.685 7.173 1.00 88.50 75 GLY A N 1
ATOM 604 C CA . GLY A 1 75 ? -7.570 18.445 8.047 1.00 88.50 75 GLY A CA 1
ATOM 605 C C . GLY A 1 75 ? -6.434 17.661 7.384 1.00 88.50 75 GLY A C 1
ATOM 606 O O . GLY A 1 75 ? -6.340 17.545 6.164 1.00 88.50 75 GLY A O 1
ATOM 607 N N . SER A 1 76 ? -5.546 17.094 8.205 1.00 88.75 76 SER A N 1
ATOM 608 C CA . SER A 1 76 ? -4.459 16.259 7.690 1.00 88.75 76 SER A CA 1
ATOM 609 C C . SER A 1 76 ? -4.982 14.907 7.201 1.00 88.75 76 SER A C 1
ATOM 611 O O . SER A 1 76 ? -5.828 14.278 7.841 1.00 88.75 76 SER A O 1
ATOM 613 N N . LEU A 1 77 ? -4.408 14.405 6.103 1.00 86.94 77 LEU A N 1
ATOM 614 C CA . LEU A 1 77 ? -4.700 13.052 5.620 1.00 86.94 77 LEU A CA 1
ATOM 615 C C . LEU A 1 77 ? -4.406 12.005 6.707 1.00 86.94 77 LEU A C 1
ATOM 617 O O . LEU A 1 77 ? -5.174 11.064 6.876 1.00 86.94 77 LEU A O 1
ATOM 621 N N . GLY A 1 78 ? -3.351 12.220 7.502 1.00 87.25 78 GLY A N 1
ATOM 622 C CA . GLY A 1 78 ? -2.995 11.369 8.640 1.00 87.25 78 GLY A CA 1
ATOM 623 C C . GLY A 1 78 ? -4.146 11.173 9.630 1.00 87.25 78 GLY A C 1
ATOM 624 O O . GLY A 1 78 ? -4.423 10.045 10.025 1.00 87.25 78 GLY A O 1
ATOM 625 N N . ALA A 1 79 ? -4.867 12.246 9.969 1.00 85.50 79 ALA A N 1
ATOM 626 C CA . ALA A 1 79 ? -6.020 12.165 10.865 1.00 85.50 79 ALA A CA 1
ATOM 627 C C . ALA A 1 79 ? -7.200 11.393 10.248 1.00 85.50 79 ALA A C 1
ATOM 629 O O . ALA A 1 79 ? -7.938 10.736 10.972 1.00 85.50 79 ALA A O 1
ATOM 630 N N . SER A 1 80 ? -7.366 11.434 8.920 1.00 87.06 80 SER A N 1
ATOM 631 C CA . SER A 1 80 ? -8.436 10.693 8.230 1.00 87.06 80 SER A CA 1
ATOM 632 C C . SER A 1 80 ? -8.153 9.195 8.069 1.00 87.06 80 SER A C 1
ATOM 634 O O . SER A 1 80 ? -9.086 8.397 8.050 1.00 87.06 80 SER A O 1
ATOM 636 N N . ILE A 1 81 ? -6.877 8.798 7.969 1.00 91.56 81 ILE A N 1
ATOM 637 C CA . ILE A 1 81 ? -6.492 7.389 7.781 1.00 91.56 81 ILE A CA 1
ATOM 638 C C . ILE A 1 81 ? -6.261 6.653 9.106 1.00 91.56 81 ILE A C 1
ATOM 640 O O . ILE A 1 81 ? -6.451 5.439 9.165 1.00 91.56 81 ILE A O 1
ATOM 644 N N . TYR A 1 82 ? -5.856 7.358 10.167 1.00 86.75 82 TYR A N 1
ATOM 645 C CA . TYR A 1 82 ? -5.515 6.772 11.467 1.00 86.75 82 TYR A CA 1
ATOM 646 C C . TYR A 1 82 ? -6.733 6.699 12.397 1.00 86.75 82 TYR A C 1
ATOM 648 O O . TYR A 1 82 ? -6.810 7.377 13.419 1.00 86.75 82 TYR A O 1
ATOM 656 N N . THR A 1 83 ? -7.712 5.887 12.007 1.00 86.94 83 THR A N 1
ATOM 657 C CA . THR A 1 83 ? -8.948 5.650 12.776 1.00 86.94 83 THR A CA 1
ATOM 658 C C . THR A 1 83 ? -8.863 4.412 13.668 1.00 86.94 83 THR A C 1
ATOM 660 O O . THR A 1 83 ? -9.495 4.367 14.721 1.00 86.94 83 THR A O 1
ATOM 663 N N . ASP A 1 84 ? -8.036 3.441 13.280 1.00 90.56 84 ASP A N 1
ATOM 664 C CA . ASP A 1 84 ? -7.843 2.171 13.977 1.00 90.56 84 ASP A CA 1
ATOM 665 C C . ASP A 1 84 ? -6.511 2.171 14.740 1.00 90.56 84 ASP A C 1
ATOM 667 O O . ASP A 1 84 ? -5.495 2.692 14.269 1.00 90.56 84 ASP A O 1
ATOM 671 N N . ARG A 1 85 ? -6.483 1.562 15.930 1.00 91.75 85 ARG A N 1
ATOM 672 C CA . ARG A 1 85 ? -5.258 1.469 16.730 1.00 91.75 85 ARG A CA 1
ATOM 673 C C . ARG A 1 85 ? -4.434 0.267 16.287 1.00 91.75 85 ARG A C 1
ATOM 675 O O . ARG A 1 85 ? -4.829 -0.875 16.507 1.00 91.75 85 ARG A O 1
ATOM 682 N N . VAL A 1 86 ? -3.248 0.538 15.755 1.00 91.62 86 VAL A N 1
ATOM 683 C CA . VAL A 1 86 ? -2.263 -0.478 15.364 1.00 91.62 86 VAL A CA 1
ATOM 684 C C . VAL A 1 86 ? -1.277 -0.714 16.514 1.00 91.62 86 VAL A C 1
ATOM 686 O O . VAL A 1 86 ? -0.571 0.205 16.929 1.00 91.62 86 VAL A O 1
ATOM 689 N N . ILE A 1 87 ? -1.235 -1.935 17.046 1.00 93.12 87 ILE A N 1
ATOM 690 C CA . ILE A 1 87 ? -0.387 -2.353 18.170 1.00 93.12 87 ILE A CA 1
ATOM 691 C C . ILE A 1 87 ? 0.642 -3.367 17.664 1.00 93.12 87 ILE A C 1
ATOM 693 O O . ILE A 1 87 ? 0.312 -4.504 17.328 1.00 93.12 87 ILE A O 1
ATOM 697 N N . CYS A 1 88 ? 1.910 -2.964 17.633 1.00 91.62 88 CYS A N 1
ATOM 698 C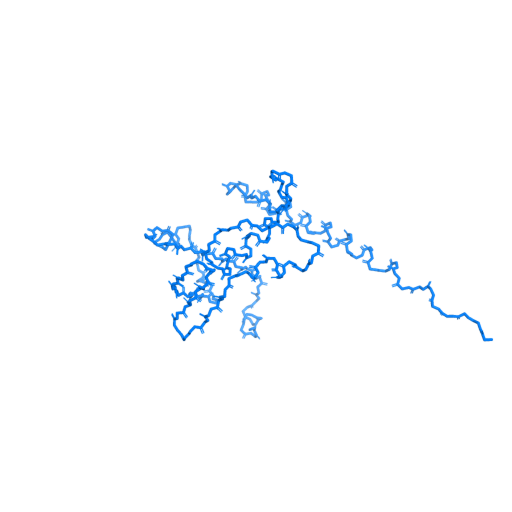 CA . CYS A 1 88 ? 3.008 -3.819 17.186 1.00 91.62 88 CYS A CA 1
ATOM 699 C C . CYS A 1 88 ? 3.612 -4.599 18.362 1.00 91.62 88 CYS A C 1
ATOM 701 O O . CYS A 1 88 ? 4.236 -4.019 19.250 1.00 91.62 88 CYS A O 1
ATOM 703 N N . GLY A 1 89 ? 3.457 -5.922 18.351 1.00 90.81 89 GLY A N 1
ATOM 704 C CA . GLY A 1 89 ? 4.169 -6.843 19.233 1.00 90.81 89 GLY A CA 1
ATOM 705 C C . GLY A 1 89 ? 5.479 -7.350 18.619 1.00 90.81 89 GLY A C 1
ATOM 706 O O . GLY A 1 89 ? 5.864 -6.989 17.510 1.00 90.81 89 GLY A O 1
ATOM 707 N N . LYS A 1 90 ? 6.174 -8.251 19.327 1.00 89.88 90 LYS A N 1
ATOM 708 C CA . LYS A 1 90 ? 7.484 -8.779 18.888 1.00 89.88 90 LYS A CA 1
ATOM 709 C C . LYS A 1 90 ? 7.416 -9.639 17.614 1.00 89.88 90 LYS A C 1
ATOM 711 O O . LYS A 1 90 ? 8.388 -9.697 16.869 1.00 89.88 90 LYS A O 1
ATOM 716 N N . ARG A 1 91 ? 6.315 -10.368 17.401 1.00 89.56 91 ARG A N 1
ATOM 717 C CA . ARG A 1 91 ? 6.119 -11.294 16.257 1.00 89.56 91 ARG A CA 1
ATOM 718 C C . ARG A 1 91 ? 4.729 -11.195 15.619 1.00 89.56 91 ARG A C 1
ATOM 720 O O . ARG A 1 91 ? 4.436 -11.911 14.665 1.00 89.56 91 ARG A O 1
ATOM 727 N N . ALA A 1 92 ? 3.877 -10.341 16.169 1.00 93.00 92 ALA A N 1
ATOM 728 C CA . ALA A 1 92 ? 2.488 -10.200 15.775 1.00 93.00 92 ALA A CA 1
ATOM 729 C C . ALA A 1 92 ? 2.085 -8.728 15.829 1.00 93.00 92 ALA A C 1
ATOM 731 O O . ALA A 1 92 ? 2.665 -7.942 16.579 1.00 93.00 92 ALA A O 1
ATOM 732 N N . LEU A 1 93 ? 1.091 -8.389 15.028 1.00 93.69 93 LEU A N 1
ATOM 733 C CA . LEU A 1 93 ? 0.416 -7.109 14.970 1.00 93.69 93 LEU A CA 1
ATOM 734 C C . LEU A 1 93 ? -1.022 -7.330 15.431 1.00 93.69 93 LEU A C 1
ATOM 736 O O . LEU A 1 93 ? -1.676 -8.235 14.923 1.00 93.69 93 LEU A O 1
ATOM 740 N N . GLU A 1 94 ? -1.516 -6.509 16.347 1.00 95.00 94 GLU A N 1
ATOM 741 C CA . GLU A 1 94 ? -2.941 -6.430 16.665 1.00 95.00 94 GLU A CA 1
ATOM 742 C C . GLU A 1 94 ? -3.487 -5.102 16.142 1.00 95.00 94 GLU A C 1
ATOM 744 O O . GLU A 1 94 ? -2.900 -4.046 16.377 1.00 95.00 94 GLU A O 1
ATOM 749 N N . ILE A 1 95 ? -4.615 -5.141 15.442 1.00 94.38 95 ILE A N 1
ATOM 750 C CA . ILE A 1 95 ? -5.325 -3.948 14.996 1.00 94.38 95 ILE A CA 1
ATOM 751 C C . ILE A 1 95 ? -6.672 -3.925 15.700 1.00 94.38 95 ILE A C 1
ATOM 753 O O . ILE A 1 95 ? -7.462 -4.863 15.592 1.00 94.38 95 ILE A O 1
ATOM 757 N N . ARG A 1 96 ? -6.909 -2.851 16.453 1.00 93.88 96 ARG A N 1
ATOM 758 C CA . ARG A 1 96 ? -8.156 -2.612 17.175 1.00 93.88 96 ARG A CA 1
ATOM 759 C C . ARG A 1 96 ? -8.944 -1.527 16.468 1.00 93.88 96 ARG A C 1
ATOM 761 O O . ARG A 1 96 ? -8.524 -0.370 16.433 1.00 93.88 96 ARG A O 1
ATOM 768 N N . THR A 1 97 ? -10.081 -1.928 15.937 1.00 90.44 97 THR A N 1
ATOM 769 C CA . THR A 1 97 ? -11.110 -1.032 15.414 1.00 90.44 97 THR A CA 1
ATOM 770 C C . THR A 1 97 ? -12.078 -0.681 16.551 1.00 90.44 97 THR A C 1
ATOM 772 O O . THR A 1 97 ? -11.989 -1.270 17.634 1.00 90.44 97 THR A O 1
ATOM 775 N N . PRO A 1 98 ? -13.009 0.267 16.361 1.00 87.31 98 PRO A N 1
ATOM 776 C CA . PRO A 1 98 ? -14.002 0.571 17.389 1.00 87.31 98 PRO A CA 1
ATOM 777 C C . PRO A 1 98 ? -14.942 -0.602 17.726 1.00 87.31 98 PRO A C 1
ATOM 779 O O . PRO A 1 98 ? -15.501 -0.619 18.819 1.00 87.31 98 PRO A O 1
ATOM 782 N N . GLN A 1 99 ? -15.125 -1.561 16.812 1.00 88.69 99 GLN A N 1
ATOM 783 C CA . GLN A 1 99 ? -16.059 -2.685 16.955 1.00 88.69 99 GLN A CA 1
ATOM 784 C C . GLN A 1 99 ? -15.348 -4.022 17.200 1.00 88.69 99 GLN A C 1
ATOM 786 O O . GLN A 1 99 ? -15.771 -4.788 18.059 1.00 88.69 99 GLN A O 1
ATOM 791 N N . ASP A 1 100 ? -14.254 -4.274 16.483 1.00 90.31 100 ASP A N 1
ATOM 792 C CA . ASP A 1 100 ? -13.552 -5.560 16.447 1.00 90.31 100 ASP A CA 1
ATOM 793 C C . ASP A 1 100 ? -12.042 -5.416 16.690 1.00 90.31 100 ASP A C 1
ATOM 795 O O . ASP A 1 100 ? -11.451 -4.346 16.501 1.00 90.31 100 ASP A O 1
ATOM 799 N N . SER A 1 101 ? -11.382 -6.530 17.014 1.00 93.00 101 SER A N 1
ATOM 800 C CA . SER A 1 101 ? -9.924 -6.652 16.967 1.00 93.00 101 SER A CA 1
ATOM 801 C C . SER A 1 101 ? -9.490 -7.844 16.121 1.00 93.00 101 SER A C 1
ATOM 803 O O . SER A 1 101 ? -10.164 -8.872 16.051 1.00 93.00 101 SER A O 1
ATOM 805 N N . TYR A 1 102 ? -8.350 -7.709 15.451 1.00 92.75 102 TYR A N 1
ATOM 806 C CA . TYR A 1 102 ? -7.756 -8.789 14.672 1.00 92.75 102 TYR A CA 1
ATOM 807 C C . TYR A 1 102 ? -6.242 -8.794 14.805 1.00 92.75 102 TYR A C 1
ATOM 809 O O . TYR A 1 102 ? -5.610 -7.768 15.058 1.00 92.75 102 TYR A O 1
ATOM 817 N N . VAL A 1 103 ? -5.667 -9.982 14.646 1.00 93.62 103 VAL A N 1
ATOM 818 C CA . VAL A 1 103 ? -4.238 -10.232 14.816 1.00 93.62 103 VAL A CA 1
ATOM 819 C C . VAL A 1 103 ? -3.667 -10.778 13.516 1.00 93.62 103 VAL A C 1
ATOM 821 O O . VAL A 1 103 ? -4.303 -11.578 12.834 1.00 93.62 103 VAL A O 1
ATOM 824 N N . GLY A 1 104 ? -2.456 -10.354 13.181 1.00 93.25 104 GLY A N 1
ATOM 825 C CA . GLY A 1 104 ? -1.696 -10.857 12.047 1.00 93.25 104 GLY A CA 1
ATOM 826 C C . GLY A 1 104 ? -0.197 -10.783 12.303 1.00 93.25 104 GLY A C 1
ATOM 827 O O . GLY A 1 104 ? 0.253 -10.487 13.410 1.00 93.25 104 GLY A O 1
ATOM 828 N N . SER A 1 105 ? 0.590 -11.020 11.262 1.00 92.25 105 SER A N 1
ATOM 829 C CA . SER A 1 105 ? 2.043 -10.866 11.291 1.00 92.25 105 SER A CA 1
ATOM 830 C C . SER A 1 105 ? 2.495 -10.101 10.057 1.00 92.25 105 SER A C 1
ATOM 832 O O . SER A 1 105 ? 1.927 -10.252 8.979 1.00 92.25 105 SER A O 1
ATOM 834 N N . ILE A 1 106 ? 3.536 -9.289 10.220 1.00 91.31 106 ILE A N 1
ATOM 835 C CA . ILE A 1 106 ? 4.171 -8.570 9.117 1.00 91.31 106 ILE A CA 1
ATOM 836 C C . ILE A 1 106 ? 5.423 -9.343 8.721 1.00 91.31 106 ILE A C 1
ATOM 838 O O . ILE A 1 106 ? 6.255 -9.665 9.571 1.00 91.31 106 ILE A O 1
ATOM 842 N N . PHE A 1 107 ? 5.564 -9.610 7.428 1.00 89.25 107 PHE A N 1
ATOM 843 C CA . PHE A 1 107 ? 6.781 -10.152 6.845 1.00 89.25 107 PHE A CA 1
ATOM 844 C C . PHE A 1 107 ? 7.314 -9.173 5.805 1.00 89.25 107 PHE A C 1
ATOM 846 O O . PHE A 1 107 ? 6.557 -8.660 4.983 1.00 89.25 107 PHE A O 1
ATOM 853 N N . SER A 1 108 ? 8.616 -8.912 5.839 1.00 87.44 108 SER A N 1
ATOM 854 C CA . SER A 1 108 ? 9.295 -8.092 4.844 1.00 87.44 108 SER A CA 1
ATOM 855 C C . SER A 1 108 ? 10.592 -8.766 4.424 1.00 87.44 108 SER A C 1
ATOM 857 O O . SER A 1 108 ? 11.284 -9.395 5.223 1.00 87.44 108 SER A O 1
ATOM 859 N N . PHE A 1 109 ? 10.926 -8.631 3.148 1.00 83.31 109 PHE A N 1
ATOM 860 C CA . PHE A 1 109 ? 12.215 -9.029 2.604 1.00 83.31 109 PHE A CA 1
ATOM 861 C C . PHE A 1 109 ? 12.898 -7.780 2.054 1.00 83.31 109 PHE A C 1
ATOM 863 O O . PHE A 1 109 ? 12.300 -6.989 1.327 1.00 83.31 109 PHE A O 1
ATOM 870 N N . ARG A 1 110 ? 14.150 -7.572 2.468 1.00 77.50 110 ARG A N 1
ATOM 871 C CA . ARG A 1 110 ? 14.923 -6.365 2.147 1.00 77.50 110 ARG A CA 1
ATOM 872 C C . ARG A 1 110 ? 15.497 -6.397 0.732 1.00 77.50 110 ARG A C 1
ATOM 874 O O . ARG A 1 110 ? 15.665 -5.351 0.116 1.00 77.50 110 ARG A O 1
ATOM 881 N N . GLU A 1 111 ? 15.802 -7.588 0.231 1.00 77.44 111 GLU A N 1
ATOM 882 C CA . GLU A 1 111 ? 16.440 -7.787 -1.065 1.00 77.44 111 GLU A CA 1
ATOM 883 C C . GLU A 1 111 ? 15.663 -8.827 -1.863 1.00 77.44 111 GLU A C 1
ATOM 885 O O . GLU A 1 111 ? 15.323 -9.898 -1.355 1.00 77.44 111 GLU A O 1
ATOM 890 N N . TYR A 1 112 ? 15.385 -8.503 -3.125 1.00 78.00 112 TYR A N 1
ATOM 891 C CA . TYR A 1 112 ? 14.887 -9.488 -4.072 1.00 78.00 112 TYR A CA 1
ATOM 892 C C . TYR A 1 112 ? 16.022 -10.435 -4.475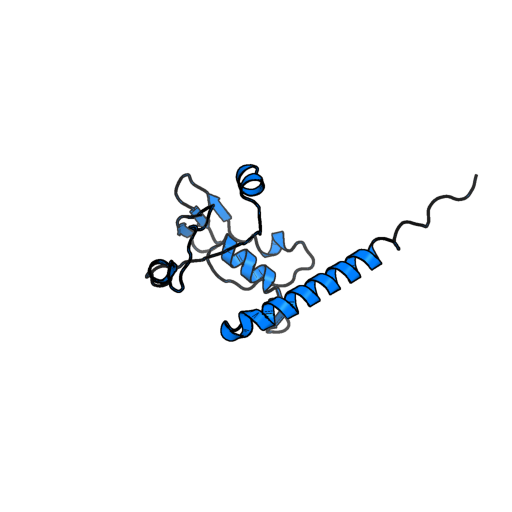 1.00 78.00 112 TYR A C 1
ATOM 894 O O . TYR A 1 112 ? 17.182 -10.017 -4.550 1.00 78.00 112 TYR A O 1
ATOM 902 N N . PRO A 1 113 ? 15.713 -11.705 -4.777 1.00 78.06 113 PRO A N 1
ATOM 903 C CA . PRO A 1 113 ? 16.703 -12.613 -5.336 1.00 78.06 113 PRO A CA 1
ATOM 904 C C . PRO A 1 113 ? 17.249 -12.065 -6.658 1.00 78.06 113 PRO A C 1
ATOM 906 O O . PRO A 1 113 ? 16.534 -11.423 -7.425 1.00 78.06 113 PRO A O 1
ATOM 909 N N . ALA A 1 114 ? 18.503 -12.404 -6.975 1.00 78.75 114 ALA A N 1
ATOM 910 C CA . ALA A 1 114 ? 19.175 -11.968 -8.205 1.00 78.75 114 ALA A CA 1
ATOM 911 C C . ALA A 1 114 ? 18.450 -12.381 -9.503 1.00 78.75 114 ALA A C 1
ATOM 913 O O . ALA A 1 114 ? 18.745 -11.857 -10.573 1.00 78.75 114 ALA A O 1
ATOM 914 N N . LYS A 1 115 ? 17.521 -13.341 -9.423 1.00 82.88 115 LYS A N 1
ATOM 915 C CA . LYS A 1 115 ? 16.636 -13.742 -10.517 1.00 82.88 115 LYS A CA 1
ATOM 916 C C . LYS A 1 115 ? 15.201 -13.770 -10.005 1.00 82.88 115 LYS A C 1
ATOM 918 O O . LYS A 1 115 ? 14.893 -14.543 -9.100 1.00 82.88 115 LYS A O 1
ATOM 923 N N . THR A 1 116 ? 14.331 -12.977 -10.618 1.00 83.94 116 THR A N 1
ATOM 924 C CA . THR A 1 116 ? 12.880 -13.028 -10.420 1.00 83.94 116 THR A CA 1
ATOM 925 C C . THR A 1 116 ? 12.230 -13.742 -11.604 1.00 83.94 116 THR A C 1
ATOM 927 O O . THR A 1 116 ? 12.755 -13.744 -12.719 1.00 83.94 116 THR A O 1
ATOM 930 N N . ARG A 1 117 ? 11.109 -14.423 -11.358 1.00 87.69 117 ARG A N 1
ATOM 931 C CA . ARG A 1 117 ? 10.317 -15.097 -12.394 1.00 87.69 117 ARG A CA 1
ATOM 932 C C . ARG A 1 117 ? 8.839 -14.780 -12.177 1.00 87.69 117 ARG A C 1
ATOM 934 O O . ARG A 1 117 ? 8.432 -14.662 -11.016 1.00 87.69 117 ARG A O 1
ATOM 941 N N . PRO A 1 118 ? 8.032 -14.686 -13.248 1.00 87.50 118 PRO A N 1
ATOM 942 C CA . PRO A 1 118 ? 6.583 -14.625 -13.114 1.00 87.50 118 PRO A CA 1
ATOM 943 C C . PRO A 1 118 ? 6.069 -15.768 -12.230 1.00 87.50 118 PRO A C 1
ATOM 945 O O . PRO A 1 118 ? 6.541 -16.900 -12.328 1.00 87.50 118 PRO A O 1
ATOM 948 N N . GLY A 1 119 ? 5.132 -15.455 -11.337 1.00 89.19 119 GLY A N 1
ATOM 949 C CA . GLY A 1 119 ? 4.505 -16.433 -10.449 1.00 89.19 119 GLY A CA 1
ATOM 950 C C . GLY A 1 119 ? 5.284 -16.805 -9.184 1.00 89.19 119 GLY A C 1
ATOM 951 O O . GLY A 1 119 ? 4.816 -17.639 -8.414 1.00 89.19 119 GLY A O 1
ATOM 952 N N . MET A 1 120 ? 6.433 -16.176 -8.908 1.00 90.25 120 MET A N 1
ATOM 953 C CA . MET A 1 120 ? 7.224 -16.456 -7.697 1.00 90.25 120 MET A CA 1
ATOM 954 C C . MET A 1 120 ? 6.435 -16.267 -6.386 1.00 90.25 120 MET A C 1
ATOM 956 O O . MET A 1 120 ? 6.728 -16.928 -5.394 1.00 90.25 120 MET A O 1
ATOM 960 N N . LEU A 1 121 ? 5.427 -15.391 -6.386 1.00 89.75 121 LEU A N 1
ATOM 961 C CA . LEU A 1 121 ? 4.563 -15.139 -5.231 1.00 89.75 121 LEU A CA 1
ATOM 962 C C . LEU A 1 121 ? 3.237 -15.910 -5.280 1.00 89.75 121 LEU A C 1
ATOM 964 O O . LEU A 1 121 ? 2.428 -15.733 -4.379 1.00 89.75 121 LEU A O 1
ATOM 968 N N . ASN A 1 122 ? 2.995 -16.776 -6.272 1.00 93.19 122 ASN A N 1
ATOM 969 C CA . ASN A 1 122 ? 1.690 -17.428 -6.450 1.00 93.19 122 ASN A CA 1
ATOM 970 C C . ASN A 1 122 ? 1.252 -18.216 -5.219 1.00 93.19 122 ASN A C 1
ATOM 972 O O . ASN A 1 122 ? 0.099 -18.108 -4.821 1.00 93.19 122 ASN A O 1
ATOM 976 N N . THR A 1 123 ? 2.162 -18.951 -4.576 1.00 91.88 123 THR A N 1
ATOM 977 C CA . THR A 1 123 ? 1.849 -19.689 -3.345 1.00 91.88 123 THR A CA 1
ATOM 978 C C . THR A 1 123 ? 1.361 -18.761 -2.237 1.00 91.88 123 THR A C 1
ATOM 980 O O . THR A 1 123 ? 0.412 -19.097 -1.542 1.00 91.88 123 THR A O 1
ATOM 983 N N . LEU A 1 124 ? 1.980 -17.584 -2.095 1.00 90.81 124 LEU A N 1
ATOM 984 C CA . LEU A 1 124 ? 1.585 -16.583 -1.106 1.00 90.81 124 LEU A CA 1
ATOM 985 C C . LEU A 1 124 ? 0.274 -15.886 -1.502 1.00 90.81 124 LEU A C 1
ATOM 987 O O . LEU A 1 124 ? -0.563 -15.637 -0.651 1.00 90.81 124 LEU A O 1
ATOM 991 N N . LEU A 1 125 ? 0.075 -15.590 -2.786 1.00 91.62 125 LEU A N 1
ATOM 992 C CA . LEU A 1 125 ? -1.146 -14.952 -3.291 1.00 91.62 125 LEU A CA 1
ATOM 993 C C . LEU A 1 125 ? -2.359 -15.898 -3.311 1.00 91.62 125 LEU A C 1
ATOM 995 O O . LEU A 1 125 ? -3.483 -15.425 -3.425 1.00 91.62 125 LEU A O 1
ATOM 999 N N . SER A 1 126 ? -2.135 -17.211 -3.201 1.00 93.88 126 SER A N 1
ATOM 1000 C CA . SER A 1 126 ? -3.183 -18.244 -3.199 1.00 93.88 126 SER A CA 1
ATOM 1001 C C . SER A 1 126 ? -3.536 -18.738 -1.792 1.00 93.88 126 SER A C 1
ATOM 1003 O O . SER A 1 126 ? -4.201 -19.758 -1.659 1.00 93.88 126 SER A O 1
ATOM 1005 N N . THR A 1 127 ? -3.047 -18.083 -0.737 1.00 93.81 127 THR A N 1
ATOM 1006 C CA . THR A 1 127 ? -3.350 -18.480 0.643 1.00 93.81 127 THR A CA 1
ATOM 1007 C C . THR A 1 127 ? -4.789 -18.154 1.036 1.00 93.81 127 THR A C 1
ATOM 1009 O O . THR A 1 127 ? -5.290 -17.085 0.697 1.00 93.81 127 THR A O 1
ATOM 1012 N N . ASP A 1 128 ? -5.396 -18.994 1.877 1.00 93.56 128 ASP A N 1
ATOM 1013 C CA . ASP A 1 128 ? -6.790 -18.854 2.335 1.00 93.56 128 ASP A CA 1
ATOM 1014 C C . ASP A 1 128 ? -6.998 -17.806 3.450 1.00 93.56 128 ASP A C 1
ATOM 1016 O O . ASP A 1 128 ? -7.953 -17.880 4.225 1.00 93.56 128 ASP A O 1
ATOM 1020 N N . PHE A 1 129 ? -6.103 -16.824 3.576 1.00 90.19 129 PHE A N 1
ATOM 1021 C CA . PHE A 1 129 ? -6.211 -15.761 4.574 1.00 90.19 129 PHE A CA 1
ATOM 1022 C C . PHE A 1 129 ? -6.035 -14.369 3.953 1.00 90.19 129 PHE A C 1
ATOM 1024 O O . PHE A 1 129 ? -5.369 -14.231 2.926 1.00 90.19 129 PHE A O 1
ATOM 1031 N N . PRO A 1 130 ? -6.597 -13.312 4.577 1.00 90.38 130 PRO A N 1
ATOM 1032 C CA . PRO A 1 130 ? -6.407 -11.945 4.110 1.00 90.38 130 PRO A CA 1
ATOM 1033 C C . PRO A 1 130 ? -4.926 -11.560 4.076 1.00 90.38 130 PRO A C 1
ATOM 1035 O O . PRO A 1 130 ? -4.240 -11.587 5.099 1.00 90.38 130 PRO A O 1
ATOM 1038 N N . LEU A 1 131 ? -4.449 -11.160 2.901 1.00 91.69 131 LEU A N 1
ATOM 1039 C CA . LEU A 1 131 ? -3.075 -10.744 2.666 1.00 91.69 131 LEU A CA 1
ATOM 1040 C C . LEU A 1 131 ? -3.066 -9.355 2.033 1.00 91.69 131 LEU A C 1
ATOM 1042 O O . LEU A 1 131 ? -3.677 -9.134 0.989 1.00 91.69 131 LEU A O 1
ATOM 1046 N N . VAL A 1 132 ? -2.310 -8.437 2.631 1.00 93.38 132 VAL A N 1
ATOM 1047 C CA . VAL A 1 132 ? -1.953 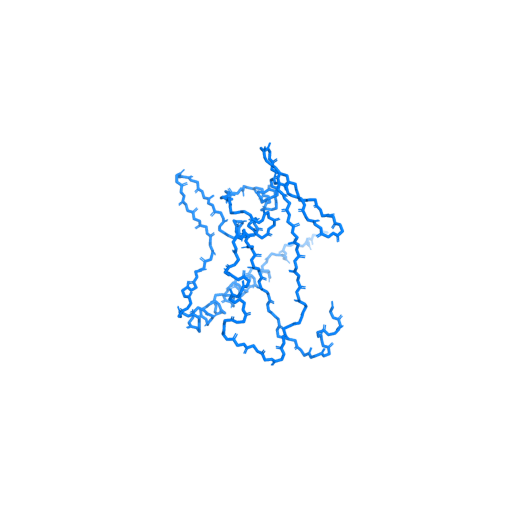-7.168 1.993 1.00 93.38 132 VAL A CA 1
ATOM 1048 C C . VAL A 1 132 ? -0.480 -7.214 1.626 1.00 93.38 132 VAL A C 1
ATOM 1050 O O . VAL A 1 132 ? 0.390 -7.242 2.493 1.00 93.38 132 VAL A O 1
ATOM 1053 N N . LEU A 1 133 ? -0.212 -7.230 0.322 1.00 92.12 133 LEU A N 1
ATOM 1054 C CA . LEU A 1 133 ? 1.130 -7.186 -0.239 1.00 92.12 133 LEU A CA 1
ATOM 1055 C C . LEU A 1 133 ? 1.417 -5.772 -0.745 1.00 92.12 133 LEU A C 1
ATOM 1057 O O . LEU A 1 133 ? 0.742 -5.284 -1.648 1.00 92.12 133 LEU A O 1
ATOM 1061 N N . SER A 1 134 ? 2.449 -5.135 -0.199 1.00 91.31 134 SER A N 1
ATOM 1062 C CA . SER A 1 134 ? 2.996 -3.889 -0.730 1.00 91.31 134 SER A CA 1
ATOM 1063 C C . SER A 1 134 ? 4.427 -4.118 -1.204 1.00 91.31 134 SER A C 1
ATOM 1065 O O . SER A 1 134 ? 5.201 -4.853 -0.591 1.00 91.31 134 SER A O 1
ATOM 1067 N N . GLN A 1 135 ? 4.772 -3.518 -2.339 1.00 86.88 135 GLN A N 1
ATOM 1068 C CA . GLN A 1 135 ? 6.105 -3.605 -2.921 1.00 86.88 135 GLN A CA 1
ATOM 1069 C C .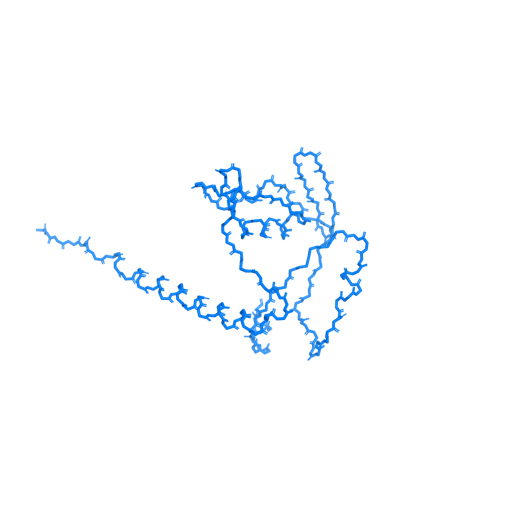 GLN A 1 135 ? 6.572 -2.196 -3.264 1.00 86.88 135 GLN A C 1
ATOM 1071 O O . GLN A 1 135 ? 5.825 -1.401 -3.830 1.00 86.88 135 GLN A O 1
ATOM 1076 N N . SER A 1 136 ? 7.813 -1.894 -2.905 1.00 84.50 136 SER A N 1
ATOM 1077 C CA . SER A 1 136 ? 8.483 -0.649 -3.257 1.00 84.50 136 SER A CA 1
ATOM 1078 C C . SER A 1 136 ? 9.825 -0.994 -3.879 1.00 84.50 136 SER A C 1
ATOM 1080 O O . SER A 1 136 ? 10.525 -1.887 -3.398 1.00 84.50 136 SER A O 1
ATOM 1082 N N . PHE A 1 137 ? 10.166 -0.306 -4.963 1.00 79.69 137 PHE A N 1
ATOM 1083 C CA . PHE A 1 137 ? 11.386 -0.548 -5.718 1.00 79.69 137 PHE A CA 1
ATOM 1084 C C . PHE A 1 137 ? 12.209 0.732 -5.793 1.00 79.69 137 PHE A C 1
ATOM 1086 O O . PHE A 1 137 ? 11.684 1.834 -5.942 1.00 79.69 137 PHE A O 1
ATOM 1093 N N . SER A 1 138 ? 13.524 0.575 -5.682 1.00 78.88 138 SER A N 1
ATOM 1094 C CA . SER A 1 138 ? 14.486 1.656 -5.841 1.00 78.88 138 SER A CA 1
ATOM 1095 C C . SER A 1 138 ? 15.706 1.100 -6.558 1.00 78.88 138 SER A C 1
ATOM 1097 O O . SER A 1 138 ? 16.259 0.080 -6.147 1.00 78.88 138 SER A O 1
ATOM 1099 N N . PHE A 1 139 ? 16.110 1.751 -7.645 1.00 76.88 139 PHE A N 1
ATOM 1100 C CA . PHE A 1 139 ? 17.296 1.364 -8.398 1.00 76.88 139 PHE A CA 1
ATOM 1101 C C . PHE A 1 139 ? 18.533 1.870 -7.658 1.00 76.88 139 PHE A C 1
ATOM 1103 O O . PHE A 1 139 ? 18.843 3.059 -7.687 1.00 76.88 139 PHE A O 1
ATOM 1110 N N . LEU A 1 140 ? 19.213 0.965 -6.957 1.00 80.56 140 LEU A N 1
ATOM 1111 C CA . LEU A 1 140 ? 20.409 1.260 -6.174 1.00 80.56 140 LEU A CA 1
ATOM 1112 C C . LEU A 1 140 ? 21.567 0.385 -6.644 1.00 80.56 140 LEU A C 1
ATOM 1114 O O . LEU A 1 140 ? 21.389 -0.785 -6.984 1.00 80.56 140 LEU A O 1
ATOM 1118 N N . THR A 1 141 ? 22.779 0.931 -6.602 1.00 84.12 141 THR A N 1
ATOM 1119 C CA . THR A 1 141 ? 23.988 0.103 -6.681 1.00 84.12 141 THR A CA 1
ATOM 1120 C C . THR A 1 141 ? 24.135 -0.732 -5.406 1.00 84.12 141 THR A C 1
ATOM 1122 O O . THR A 1 141 ? 23.629 -0.364 -4.343 1.00 84.12 141 THR A O 1
ATOM 1125 N N . ARG A 1 142 ? 24.881 -1.842 -5.466 1.00 78.38 142 ARG A N 1
ATOM 1126 C CA . ARG A 1 142 ? 25.092 -2.721 -4.302 1.00 78.38 142 ARG A CA 1
ATOM 1127 C C . ARG A 1 142 ? 25.685 -1.976 -3.097 1.00 78.38 142 ARG A C 1
ATOM 1129 O O . ARG A 1 142 ? 25.248 -2.187 -1.972 1.00 78.38 142 ARG A O 1
ATOM 1136 N N . ALA A 1 143 ? 26.628 -1.062 -3.338 1.00 85.56 143 ALA A N 1
ATOM 1137 C CA . ALA A 1 143 ? 27.214 -0.228 -2.288 1.00 85.56 143 ALA A CA 1
ATOM 1138 C C . ALA A 1 143 ? 26.172 0.698 -1.630 1.00 85.56 143 ALA A C 1
ATOM 1140 O O . ALA A 1 143 ? 26.122 0.792 -0.407 1.00 85.56 143 ALA A O 1
ATOM 1141 N N . GLN A 1 144 ? 25.296 1.325 -2.425 1.00 85.88 144 GLN A N 1
ATOM 1142 C CA . GLN A 1 144 ? 24.214 2.178 -1.915 1.00 85.88 144 GLN A CA 1
ATOM 1143 C C . GLN A 1 144 ? 23.154 1.381 -1.143 1.00 85.88 144 GLN A C 1
ATOM 1145 O O . GLN A 1 144 ? 22.639 1.868 -0.141 1.00 85.88 144 GLN A O 1
ATOM 1150 N N . ALA A 1 145 ? 22.838 0.158 -1.578 1.00 79.12 145 ALA A N 1
ATOM 1151 C CA . ALA A 1 145 ? 21.873 -0.707 -0.901 1.00 79.12 145 ALA A CA 1
ATOM 1152 C C . ALA A 1 145 ? 22.352 -1.169 0.490 1.00 79.12 145 ALA A C 1
ATOM 1154 O O . ALA A 1 145 ? 21.546 -1.244 1.419 1.00 79.12 145 ALA A O 1
ATOM 1155 N N . HIS A 1 146 ? 23.653 -1.438 0.656 1.00 79.19 146 HIS A N 1
ATOM 1156 C CA . HIS A 1 146 ? 24.237 -1.811 1.953 1.00 79.19 146 HIS A CA 1
ATOM 1157 C C . HIS A 1 146 ? 24.340 -0.642 2.940 1.00 79.19 146 HIS A C 1
ATOM 1159 O O . HIS A 1 146 ? 24.322 -0.872 4.144 1.00 79.19 146 HIS A O 1
ATOM 1165 N N . ALA A 1 147 ? 24.448 0.593 2.447 1.00 80.62 147 ALA A N 1
ATOM 1166 C CA . ALA A 1 147 ? 24.555 1.784 3.288 1.00 80.62 147 ALA A CA 1
ATOM 1167 C C . ALA A 1 147 ? 23.208 2.271 3.861 1.00 80.62 147 ALA A C 1
ATOM 1169 O O . ALA A 1 147 ? 23.202 3.130 4.742 1.00 80.62 147 ALA A O 1
ATOM 1170 N N . ARG A 1 148 ? 22.086 1.769 3.333 1.00 67.44 148 ARG A N 1
ATOM 1171 C CA . ARG A 1 148 ? 20.722 2.165 3.713 1.00 67.44 148 ARG A CA 1
ATOM 1172 C C . ARG A 1 148 ? 20.163 1.321 4.858 1.00 67.44 148 ARG A C 1
ATOM 1174 O O . ARG A 1 148 ? 19.218 1.797 5.513 1.00 67.44 148 ARG A O 1
#

Radius of gyration: 21.04 Å; chains: 1; bounding box: 50×74×40 Å

Secondary structure (DSSP, 8-state):
-------SSHHHHHHHHHHHHHHHHHHHHHHHHTGGGT-----EEEETTEEEEHHHHHHHHHHHSS----B--SS-HHHHH--SEEEE-SS-EEEE-SS-EEEE-----SS--SS--TTTTHHHHT-SS------------HHHHHH-

Sequence (148 aa):
ISGRFTKFHKRKENDLASQMRNLEDLWHVLAGELDAYGLRRLGVREKDDVLFSEIGEALRLIMTCRWSPVPVVSGSLGASIYTDRVICGKRALEIRTPQDSYVGSIFSFREYPAKTRPGMLNTLLSTDFPLVLSQSFSFLTRAQAHAR

Foldseek 3Di:
DDDDDDPDDPPVVVVVVVVVVVVVVVVVVVCVVCVVVVDDDFAWDDDPNFIWGSVLQLVLCVQQVDGDTFTDDPDDSCVRSPQWDWDDDPAKIWIGHPVDIDMDGDDDDLDDPPDDDPCPCVVVVPDPDRDDDDDDDDDDDPVRSVVD

Organism: NCBI:txid76747